Protein AF-A0A813F3C0-F1 (afdb_monomer_lite)

Secondary structure (DSSP, 8-state):
--S-----PEEEE--SSHHHHHHHHHHHHTT--EEEPPS--S-HHHHHHHHHHHHHHH--SEEEE-TT--GGGGTTTTTT-EEEEHHHHHHHHHHHHHTT---PPPP--TT---EE-------------

Organism: Polarella glacialis (NCBI:txid89957)

Foldseek 3Di:
DPPDPPQQEEEEEEDDDPLVVVVLLVCQLVLHAYEYQDDDDPDPVVSLVVNLVVLQVRVHQEYEYEPPDDCVSCVVSCVNHHYHYSVVVVVVVVVCVVVVNDDRHHPPDPPRRSYDDDDDDPDPDDPDD

pLDDT: mean 82.2, std 15.73, range [34.47, 95.88]

Structure (mmCIF, N/CA/C/O backbone):
data_AF-A0A813F3C0-F1
#
_entry.id   AF-A0A813F3C0-F1
#
loop_
_atom_site.group_PDB
_atom_site.id
_atom_site.type_symbol
_atom_site.label_atom_id
_atom_site.label_alt_id
_atom_site.label_comp_id
_atom_site.label_asym_id
_atom_site.label_entity_id
_atom_site.label_seq_id
_atom_site.pdbx_PDB_ins_code
_atom_site.Cartn_x
_atom_site.Cartn_y
_atom_site.Cartn_z
_atom_site.occupancy
_atom_site.B_iso_or_equiv
_atom_site.auth_seq_id
_atom_site.auth_comp_id
_atom_site.auth_asym_id
_atom_site.auth_atom_id
_atom_site.pdbx_PDB_model_num
ATOM 1 N N . ALA A 1 1 ? -8.499 -24.886 0.042 1.00 42.31 1 ALA A N 1
ATOM 2 C CA . ALA A 1 1 ? -9.874 -24.654 -0.432 1.00 42.31 1 ALA A CA 1
ATOM 3 C C . ALA A 1 1 ? -9.810 -24.492 -1.946 1.00 42.31 1 ALA A C 1
ATOM 5 O O . ALA A 1 1 ? -8.861 -23.860 -2.401 1.00 42.31 1 ALA A O 1
ATOM 6 N N . PRO A 1 2 ? -10.695 -25.136 -2.720 1.00 39.81 2 PRO A N 1
ATOM 7 C CA . PRO A 1 2 ? -10.858 -24.809 -4.130 1.00 39.81 2 PRO A CA 1
ATOM 8 C C . PRO A 1 2 ? -11.542 -23.432 -4.204 1.00 39.81 2 PRO A C 1
ATOM 10 O O . PRO A 1 2 ? -12.319 -23.118 -3.309 1.00 39.81 2 PRO A O 1
ATOM 13 N N . ASP A 1 3 ? -11.207 -22.625 -5.208 1.00 41.22 3 ASP A N 1
ATOM 14 C CA . ASP A 1 3 ? -11.492 -21.179 -5.334 1.00 41.22 3 ASP A CA 1
ATOM 15 C C . ASP A 1 3 ? -10.480 -20.295 -4.582 1.00 41.22 3 ASP A C 1
ATOM 17 O O . ASP A 1 3 ? -10.685 -19.829 -3.463 1.00 41.22 3 ASP A O 1
ATOM 21 N N . GLY A 1 4 ? -9.315 -20.129 -5.218 1.00 44.22 4 GLY A N 1
ATOM 22 C CA . GLY A 1 4 ? -8.219 -19.283 -4.756 1.00 44.22 4 GLY A CA 1
ATOM 23 C C . GLY A 1 4 ? -8.555 -17.804 -4.892 1.00 44.22 4 GLY A C 1
ATOM 24 O O . GLY A 1 4 ? -8.202 -17.182 -5.890 1.00 44.22 4 GLY A O 1
ATOM 25 N N . ASP A 1 5 ? -9.215 -17.247 -3.881 1.00 50.97 5 ASP A N 1
ATOM 26 C CA . ASP A 1 5 ? -9.116 -15.818 -3.603 1.00 50.97 5 ASP A CA 1
ATOM 27 C C . ASP A 1 5 ? -7.666 -15.546 -3.190 1.00 50.97 5 ASP A C 1
ATOM 29 O O . ASP A 1 5 ? -7.225 -15.966 -2.114 1.00 50.97 5 ASP A O 1
ATOM 33 N N . ASP A 1 6 ? -6.903 -14.875 -4.057 1.00 57.09 6 ASP A N 1
ATOM 34 C CA . ASP A 1 6 ? -5.625 -14.296 -3.650 1.00 57.09 6 ASP A CA 1
ATOM 35 C C . ASP A 1 6 ? -5.867 -13.459 -2.384 1.00 57.09 6 ASP A C 1
ATOM 37 O O . ASP A 1 6 ? -6.844 -12.695 -2.322 1.00 57.09 6 ASP A O 1
ATOM 41 N N . PRO A 1 7 ? -5.031 -13.604 -1.341 1.00 63.94 7 PRO A N 1
ATOM 42 C CA . PRO A 1 7 ? -5.259 -12.896 -0.097 1.00 63.94 7 PRO A CA 1
ATOM 43 C C . PRO A 1 7 ? -5.262 -11.397 -0.391 1.00 63.94 7 PRO A C 1
ATOM 45 O O . PRO A 1 7 ? -4.336 -10.874 -1.007 1.00 63.94 7 PRO A O 1
ATOM 48 N N . ARG A 1 8 ? -6.329 -10.706 0.023 1.00 83.12 8 ARG A N 1
ATOM 49 C CA . ARG A 1 8 ? -6.491 -9.263 -0.195 1.00 83.12 8 ARG A CA 1
ATOM 50 C C . ARG A 1 8 ? -5.258 -8.548 0.351 1.00 83.12 8 ARG A C 1
ATOM 52 O O . ARG A 1 8 ? -5.039 -8.581 1.555 1.00 83.12 8 ARG A O 1
ATOM 59 N N . VAL A 1 9 ? -4.463 -7.929 -0.518 1.00 91.81 9 VAL A N 1
ATOM 60 C CA . VAL A 1 9 ? -3.215 -7.259 -0.129 1.00 91.81 9 VAL A CA 1
ATOM 61 C C . VAL A 1 9 ? -3.463 -5.772 0.101 1.00 91.81 9 VAL A C 1
ATOM 63 O O . VAL A 1 9 ? -4.161 -5.114 -0.676 1.00 91.81 9 VAL A O 1
ATOM 66 N N . LEU A 1 10 ? -2.852 -5.235 1.154 1.00 94.62 10 LEU A N 1
ATOM 67 C CA . LEU A 1 10 ? -2.732 -3.800 1.378 1.00 94.62 10 LEU A CA 1
ATOM 68 C C . LEU A 1 10 ? -1.433 -3.302 0.743 1.00 94.62 10 LEU A C 1
ATOM 70 O O . LEU A 1 10 ? -0.353 -3.796 1.060 1.00 94.62 10 LEU A O 1
ATOM 74 N N . ALA A 1 11 ? -1.516 -2.314 -0.142 1.00 95.75 11 ALA A N 1
ATOM 75 C CA . ALA A 1 11 ? -0.331 -1.686 -0.710 1.00 95.75 11 ALA A CA 1
ATOM 76 C C . ALA A 1 11 ? 0.031 -0.405 0.044 1.00 95.75 11 ALA A C 1
ATOM 78 O O . ALA A 1 11 ? -0.834 0.324 0.530 1.00 95.75 11 ALA A O 1
ATOM 79 N N . THR A 1 12 ? 1.326 -0.113 0.113 1.00 95.81 12 THR A N 1
ATOM 80 C CA . THR A 1 12 ? 1.847 1.155 0.633 1.00 95.81 12 THR A CA 1
ATOM 81 C C . THR A 1 12 ? 2.785 1.782 -0.378 1.00 95.81 12 THR A C 1
ATOM 83 O O . THR A 1 12 ? 3.667 1.105 -0.897 1.00 95.81 12 THR A O 1
ATOM 86 N N . TRP A 1 13 ? 2.631 3.078 -0.627 1.00 94.69 13 TRP A N 1
ATOM 87 C CA . TRP A 1 13 ? 3.607 3.885 -1.348 1.00 94.69 13 TRP A CA 1
ATOM 88 C C . TRP A 1 13 ? 3.971 5.088 -0.488 1.00 94.69 13 TRP A C 1
ATOM 90 O O . TRP A 1 13 ? 3.353 6.149 -0.541 1.00 94.69 13 TRP A O 1
ATOM 100 N N . MET A 1 14 ? 4.922 4.852 0.410 1.00 92.06 14 MET A N 1
ATOM 101 C CA . MET A 1 14 ? 5.303 5.781 1.464 1.00 92.06 14 MET A CA 1
ATOM 102 C C . MET A 1 14 ? 6.804 5.691 1.704 1.00 92.06 14 MET A C 1
ATOM 104 O O . MET A 1 14 ? 7.394 4.614 1.578 1.00 92.06 14 MET A O 1
ATOM 108 N N . ARG A 1 15 ? 7.413 6.785 2.160 1.00 87.25 15 ARG A N 1
ATOM 109 C CA . ARG A 1 15 ? 8.792 6.740 2.656 1.00 87.25 15 ARG A CA 1
ATOM 110 C C . ARG A 1 15 ? 8.910 5.828 3.875 1.00 87.25 15 ARG A C 1
ATOM 112 O O . ARG A 1 15 ? 8.044 5.799 4.754 1.00 87.25 15 ARG A O 1
ATOM 119 N N . ARG A 1 16 ? 10.048 5.141 3.979 1.00 81.88 16 ARG A N 1
ATOM 120 C CA . ARG A 1 16 ? 10.393 4.354 5.168 1.00 81.88 16 ARG A CA 1
ATOM 121 C C . ARG A 1 16 ? 10.512 5.269 6.386 1.00 81.88 16 ARG A C 1
ATOM 123 O O . ARG A 1 16 ? 11.279 6.228 6.386 1.00 81.88 16 ARG A O 1
ATOM 130 N N . GLY A 1 17 ? 9.754 4.956 7.430 1.00 87.75 17 GLY A N 1
ATOM 131 C CA . GLY A 1 17 ? 9.697 5.738 8.660 1.00 87.75 17 GLY A CA 1
ATOM 132 C C . GLY A 1 17 ? 8.587 5.251 9.585 1.00 87.75 17 GLY A C 1
ATOM 133 O O . GLY A 1 17 ? 7.945 4.236 9.315 1.00 87.75 17 GLY A O 1
ATOM 134 N N . ASN A 1 18 ? 8.340 5.989 10.668 1.00 91.31 18 ASN A N 1
ATOM 135 C CA . ASN A 1 18 ? 7.362 5.608 11.696 1.00 91.31 18 ASN A CA 1
ATOM 136 C C . ASN A 1 18 ? 5.968 5.340 11.113 1.00 91.31 18 ASN A C 1
ATOM 138 O O . ASN A 1 18 ? 5.344 4.347 11.467 1.00 91.31 18 ASN A O 1
ATOM 142 N N . SER A 1 19 ? 5.516 6.175 10.174 1.00 92.06 19 SER A N 1
ATOM 143 C CA . SER A 1 19 ? 4.218 6.020 9.511 1.00 92.06 19 SER A CA 1
ATOM 144 C C . SER A 1 19 ? 4.080 4.678 8.793 1.00 92.06 19 SER A C 1
ATOM 146 O O . SER A 1 19 ? 3.056 4.010 8.914 1.00 92.06 19 SER A O 1
ATOM 148 N N . TRP A 1 20 ? 5.136 4.243 8.102 1.00 92.00 20 TRP A N 1
ATOM 149 C CA . TRP A 1 20 ? 5.148 2.946 7.433 1.00 92.00 20 TRP A CA 1
ATOM 150 C C . TRP A 1 20 ? 5.075 1.792 8.442 1.00 92.00 20 TRP A C 1
ATOM 152 O O . TRP A 1 20 ? 4.279 0.875 8.263 1.00 92.00 20 TRP A O 1
ATOM 162 N N . TYR A 1 21 ? 5.822 1.864 9.550 1.00 92.38 21 TYR A N 1
ATOM 163 C CA . TYR A 1 21 ? 5.741 0.850 10.610 1.00 92.38 21 TYR A CA 1
ATOM 164 C C . TYR A 1 21 ? 4.359 0.800 11.277 1.00 92.38 21 TYR A C 1
ATOM 166 O O . TYR A 1 21 ? 3.887 -0.283 11.617 1.00 92.38 21 TYR A O 1
ATOM 174 N N . CYS A 1 22 ? 3.683 1.943 11.432 1.00 92.62 22 CYS A N 1
ATOM 175 C CA . CYS A 1 22 ? 2.300 1.984 11.908 1.00 92.62 22 CYS A CA 1
ATOM 176 C C . CYS A 1 22 ? 1.343 1.283 10.934 1.00 92.62 22 CYS A C 1
ATOM 178 O O . CYS A 1 22 ? 0.520 0.484 11.375 1.00 92.62 22 CYS A O 1
ATOM 180 N N . ALA A 1 23 ? 1.470 1.536 9.627 1.00 92.75 23 ALA A N 1
ATOM 181 C CA . ALA A 1 23 ? 0.674 0.855 8.605 1.00 92.75 23 ALA A CA 1
ATOM 182 C C . ALA A 1 23 ? 0.946 -0.660 8.584 1.00 92.75 23 ALA A C 1
ATOM 184 O O . ALA A 1 23 ? 0.008 -1.451 8.533 1.00 92.75 23 ALA A O 1
ATOM 185 N N . PHE A 1 24 ? 2.213 -1.064 8.705 1.00 92.12 24 PHE A N 1
ATOM 186 C CA . PHE A 1 24 ? 2.614 -2.465 8.810 1.00 92.12 24 PHE A CA 1
ATOM 187 C C . PHE A 1 24 ? 1.993 -3.145 10.037 1.00 92.12 24 PHE A C 1
ATOM 189 O O . PHE A 1 24 ? 1.338 -4.174 9.907 1.00 92.12 24 PHE A O 1
ATOM 196 N N . GLY A 1 25 ? 2.124 -2.547 11.226 1.00 90.12 25 GLY A N 1
ATOM 197 C CA . GLY A 1 25 ? 1.518 -3.076 12.450 1.00 90.12 25 GLY A CA 1
ATOM 198 C C . GLY A 1 25 ? -0.010 -3.151 12.375 1.00 90.12 25 GLY A C 1
ATOM 199 O O . GLY A 1 25 ? -0.597 -4.128 12.828 1.00 90.12 25 GLY A O 1
ATOM 200 N N . ALA A 1 26 ? -0.660 -2.164 11.753 1.00 89.69 26 ALA A N 1
ATOM 201 C CA . ALA A 1 26 ? -2.101 -2.196 11.521 1.00 89.69 26 ALA A CA 1
ATOM 202 C C . ALA A 1 26 ? -2.507 -3.339 10.576 1.00 89.69 26 ALA A C 1
ATOM 204 O O . ALA A 1 26 ? -3.465 -4.049 10.870 1.00 89.69 26 ALA A O 1
ATOM 205 N N . ALA A 1 27 ? -1.762 -3.559 9.488 1.00 90.12 27 ALA A N 1
ATOM 206 C CA . ALA A 1 27 ? -2.002 -4.668 8.566 1.00 90.12 27 ALA A CA 1
ATOM 207 C C . ALA A 1 27 ? -1.872 -6.029 9.271 1.00 90.12 27 ALA A C 1
ATOM 209 O O . ALA A 1 27 ? -2.744 -6.885 9.118 1.00 90.12 27 ALA A O 1
ATOM 210 N N . LEU A 1 28 ? -0.863 -6.186 10.139 1.00 87.38 28 LEU A N 1
ATOM 211 C CA . LEU A 1 28 ? -0.725 -7.367 10.996 1.00 87.38 28 LEU A CA 1
ATOM 212 C C . LEU A 1 28 ? -1.932 -7.552 11.922 1.00 87.38 28 LEU A C 1
ATOM 214 O O . LEU A 1 28 ? -2.477 -8.648 11.994 1.00 87.38 28 LEU A O 1
ATOM 218 N N . CYS A 1 29 ? -2.391 -6.491 12.590 1.00 85.31 29 CYS A N 1
ATOM 219 C CA . CYS A 1 29 ? -3.568 -6.556 13.461 1.00 85.31 29 CYS A CA 1
ATOM 220 C C . CYS A 1 29 ? -4.864 -6.917 12.714 1.00 85.31 29 CYS A C 1
ATOM 222 O O . CYS A 1 29 ? -5.821 -7.391 13.324 1.00 85.31 29 CYS A O 1
ATOM 224 N N . LEU A 1 30 ? -4.912 -6.664 11.405 1.00 84.38 30 LEU A N 1
ATOM 225 C CA . LEU A 1 30 ? -6.027 -7.020 10.527 1.00 84.38 30 LEU A CA 1
ATOM 226 C C . LEU A 1 30 ? -5.848 -8.394 9.868 1.00 84.38 30 LEU A C 1
ATOM 228 O O . LEU A 1 30 ? -6.751 -8.843 9.167 1.00 84.38 30 LEU A O 1
ATOM 232 N N . ASN A 1 31 ? -4.709 -9.058 10.088 1.00 85.06 31 ASN A N 1
ATOM 233 C CA . ASN A 1 31 ? -4.310 -10.284 9.401 1.00 85.06 31 ASN A CA 1
ATOM 234 C C . ASN A 1 31 ? -4.357 -10.144 7.865 1.00 85.06 31 ASN A C 1
ATOM 236 O O . ASN A 1 31 ? -4.819 -11.031 7.146 1.00 85.06 31 ASN A O 1
ATOM 240 N N . VAL A 1 32 ? -3.914 -8.984 7.375 1.00 88.94 32 VAL A N 1
ATOM 241 C CA . VAL A 1 32 ? -3.887 -8.619 5.957 1.00 88.94 32 VAL A CA 1
ATOM 242 C C . VAL A 1 32 ? -2.428 -8.519 5.507 1.00 88.94 32 VAL A C 1
ATOM 244 O O . VAL A 1 32 ? -1.674 -7.745 6.103 1.00 88.94 32 VAL A O 1
ATOM 247 N N . PRO A 1 33 ? -2.011 -9.242 4.452 1.00 91.69 33 PRO A N 1
ATOM 248 C CA . PRO A 1 33 ? -0.669 -9.097 3.912 1.00 91.69 33 PRO A CA 1
ATOM 249 C C . PRO A 1 33 ? -0.431 -7.684 3.383 1.00 91.69 33 PRO A C 1
ATOM 251 O O . PRO A 1 33 ? -1.299 -7.095 2.733 1.00 91.69 33 PRO A O 1
ATOM 254 N N . ILE A 1 34 ? 0.774 -7.165 3.599 1.00 93.75 34 ILE A N 1
ATOM 255 C CA . ILE A 1 34 ? 1.174 -5.837 3.123 1.00 93.75 34 ILE A CA 1
ATOM 256 C C . ILE A 1 34 ? 2.283 -5.913 2.069 1.00 93.75 34 ILE A C 1
ATOM 258 O O . ILE A 1 34 ? 3.229 -6.691 2.190 1.00 93.75 34 ILE A O 1
ATOM 262 N N . VAL A 1 35 ? 2.191 -5.082 1.032 1.00 94.75 35 VAL A N 1
ATOM 263 C CA . VAL A 1 35 ? 3.240 -4.904 0.019 1.00 94.75 35 VAL A CA 1
ATOM 264 C C . VAL A 1 35 ? 3.692 -3.448 -0.022 1.00 94.75 35 VAL A C 1
ATOM 266 O O . VAL A 1 35 ? 2.881 -2.520 -0.000 1.00 94.75 35 VAL A O 1
ATOM 269 N N . ALA A 1 36 ? 5.006 -3.235 -0.053 1.00 93.12 36 ALA A N 1
ATOM 270 C CA . ALA A 1 36 ? 5.598 -1.906 -0.134 1.00 93.12 36 ALA A CA 1
ATOM 271 C C . ALA A 1 36 ? 6.071 -1.614 -1.560 1.00 93.12 36 ALA A C 1
ATOM 273 O O . ALA A 1 36 ? 6.893 -2.340 -2.122 1.00 93.12 36 ALA A O 1
ATOM 274 N N . MET A 1 37 ? 5.557 -0.529 -2.126 1.00 92.50 37 MET A N 1
ATOM 275 C CA . MET A 1 37 ? 6.040 0.072 -3.361 1.00 92.50 37 MET A CA 1
ATOM 276 C C . MET A 1 37 ? 7.299 0.891 -3.074 1.00 92.50 37 MET A C 1
ATOM 278 O O . MET A 1 37 ? 7.484 1.433 -1.984 1.00 92.50 37 MET A O 1
ATOM 282 N N . SER A 1 38 ? 8.184 0.968 -4.063 1.00 88.94 38 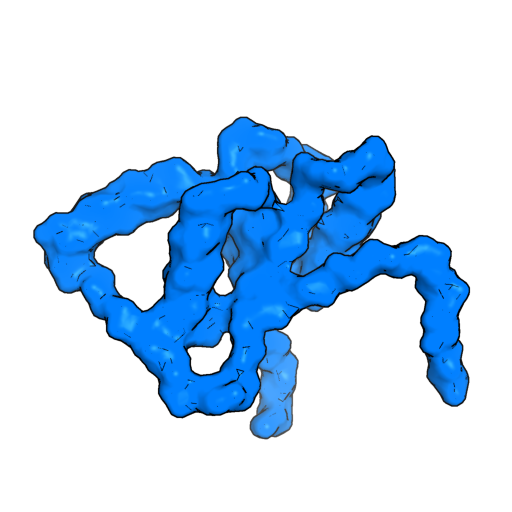SER A N 1
ATOM 283 C CA . SER A 1 38 ? 9.441 1.709 -3.955 1.00 88.94 38 SER A CA 1
ATOM 284 C C . SER A 1 38 ? 9.210 3.216 -4.128 1.00 88.94 38 SER A C 1
ATOM 286 O O . SER A 1 38 ? 8.345 3.627 -4.902 1.00 88.94 38 SER A O 1
ATOM 288 N N . SER A 1 39 ? 9.970 4.037 -3.403 1.00 86.69 39 SER A N 1
ATOM 289 C CA . SER A 1 39 ? 9.919 5.510 -3.487 1.00 86.69 39 SER A CA 1
ATOM 290 C C . SER A 1 39 ? 11.310 6.157 -3.437 1.00 86.69 39 SER A C 1
ATOM 292 O O . SER A 1 39 ? 11.440 7.347 -3.147 1.00 86.69 39 SER A O 1
ATOM 294 N N . ASP A 1 40 ? 12.356 5.343 -3.531 1.00 85.38 40 ASP A N 1
ATOM 295 C CA . ASP A 1 40 ? 13.741 5.715 -3.272 1.00 85.38 40 ASP A CA 1
ATOM 296 C C . ASP A 1 40 ? 14.749 4.963 -4.156 1.00 85.38 40 ASP A C 1
ATOM 298 O O . ASP A 1 40 ? 15.941 4.929 -3.836 1.00 85.38 40 ASP A O 1
ATOM 302 N N . LEU A 1 41 ? 14.314 4.380 -5.283 1.00 83.94 41 LEU A N 1
ATOM 303 C CA . LEU A 1 41 ? 15.270 3.819 -6.234 1.00 83.94 41 LEU A CA 1
ATOM 304 C C . LEU A 1 41 ? 15.991 4.943 -6.999 1.00 83.94 41 LEU A C 1
ATOM 306 O O . LEU A 1 41 ? 15.356 5.901 -7.451 1.00 83.94 41 LEU A O 1
ATOM 310 N N . PRO A 1 42 ? 17.313 4.800 -7.226 1.00 85.69 42 PRO A N 1
ATOM 311 C CA . PRO A 1 42 ? 18.080 5.761 -8.018 1.00 85.69 42 PRO A CA 1
ATOM 312 C C . PRO A 1 42 ? 17.572 5.905 -9.457 1.00 85.69 42 PRO A C 1
ATOM 314 O O . PRO A 1 42 ? 17.613 6.994 -10.023 1.00 85.69 42 PRO A O 1
ATOM 317 N N . ASP A 1 43 ? 17.095 4.804 -10.046 1.00 89.56 43 ASP A N 1
ATOM 318 C CA . ASP A 1 43 ? 16.484 4.782 -11.372 1.00 89.56 43 ASP A CA 1
ATOM 319 C C . ASP A 1 43 ? 14.957 4.857 -11.245 1.00 89.56 43 ASP A C 1
ATOM 321 O O . ASP A 1 43 ? 14.289 3.892 -10.868 1.00 89.56 43 ASP A O 1
ATOM 325 N N . GLN A 1 44 ? 14.418 6.023 -11.590 1.00 88.00 44 GLN A N 1
ATOM 326 C CA . GLN A 1 44 ? 12.990 6.327 -11.531 1.00 88.00 44 GLN A CA 1
ATOM 327 C C . GLN A 1 44 ? 12.162 5.539 -12.556 1.00 88.00 44 GLN A C 1
ATOM 329 O O . GLN A 1 44 ? 10.994 5.248 -12.305 1.00 88.00 44 GLN A O 1
ATOM 334 N N . ALA A 1 45 ? 12.745 5.152 -13.695 1.00 87.88 45 ALA A N 1
ATOM 335 C CA . ALA A 1 45 ? 12.054 4.307 -14.665 1.00 87.88 45 ALA A CA 1
ATOM 336 C C . ALA A 1 45 ? 11.932 2.872 -14.133 1.00 87.88 45 ALA A C 1
ATOM 338 O O . ALA A 1 45 ? 10.859 2.273 -14.209 1.00 87.88 45 ALA A O 1
ATOM 339 N N . ALA A 1 46 ? 13.002 2.347 -13.526 1.00 88.38 46 ALA A N 1
ATOM 340 C CA . ALA A 1 46 ? 12.973 1.046 -12.862 1.00 88.38 46 ALA A CA 1
ATOM 341 C C . ALA A 1 46 ? 12.029 1.031 -11.646 1.00 88.38 46 ALA A C 1
ATOM 343 O O . ALA A 1 46 ? 11.340 0.035 -11.418 1.00 88.38 46 ALA A O 1
ATOM 344 N N . GLU A 1 47 ? 11.964 2.128 -10.885 1.00 89.19 47 GLU A N 1
ATOM 345 C CA . GLU A 1 47 ? 10.987 2.309 -9.805 1.00 89.19 47 GLU A CA 1
ATOM 346 C C . GLU A 1 47 ? 9.559 2.222 -10.318 1.00 89.19 47 GLU A C 1
ATOM 348 O O . GLU A 1 47 ? 8.759 1.439 -9.808 1.00 89.19 47 GLU A O 1
ATOM 353 N N . HIS A 1 48 ? 9.260 3.004 -11.353 1.00 89.81 48 HIS A N 1
ATOM 354 C CA . HIS A 1 48 ? 7.937 3.051 -11.942 1.00 89.81 48 HIS A 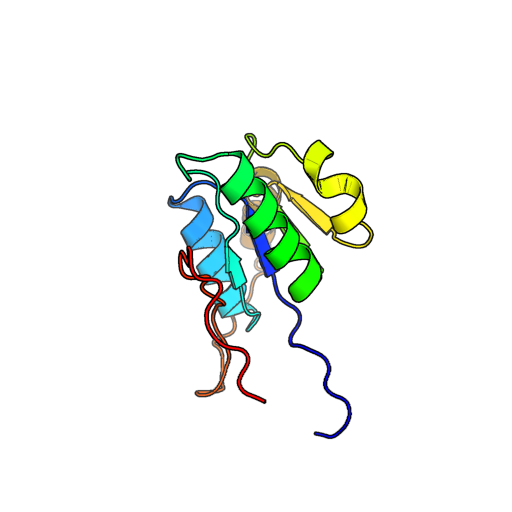CA 1
ATOM 355 C C . HIS A 1 48 ? 7.516 1.682 -12.483 1.00 89.81 48 HIS A C 1
ATOM 357 O O . HIS A 1 48 ? 6.433 1.205 -12.150 1.00 89.81 48 HIS A O 1
ATOM 363 N N . GLN A 1 49 ? 8.394 1.021 -13.241 1.00 90.38 49 GLN A N 1
ATOM 364 C CA . GLN A 1 49 ? 8.145 -0.314 -13.777 1.00 90.38 49 GLN A CA 1
ATOM 365 C C . GLN A 1 49 ? 7.862 -1.328 -12.661 1.00 90.38 49 GLN A C 1
ATOM 367 O O . GLN A 1 49 ? 6.867 -2.047 -12.718 1.00 90.38 49 GLN A O 1
ATOM 372 N N . ARG A 1 50 ? 8.688 -1.351 -11.607 1.00 89.69 50 ARG A N 1
ATOM 373 C CA . ARG A 1 50 ? 8.490 -2.252 -10.463 1.00 89.69 50 ARG A CA 1
ATOM 374 C C . ARG A 1 50 ? 7.164 -1.991 -9.757 1.00 89.69 50 ARG A C 1
ATOM 376 O O . ARG A 1 50 ? 6.444 -2.922 -9.417 1.00 89.69 50 ARG A O 1
ATOM 383 N N . ASN A 1 51 ? 6.844 -0.728 -9.515 1.00 92.75 51 ASN A N 1
ATOM 384 C CA . ASN A 1 51 ? 5.608 -0.341 -8.851 1.00 92.75 51 ASN A CA 1
ATOM 385 C C . ASN A 1 51 ? 4.376 -0.707 -9.692 1.00 92.75 51 ASN A C 1
ATOM 387 O O . ASN A 1 51 ? 3.389 -1.191 -9.142 1.00 92.75 51 ASN A O 1
ATOM 391 N N . ALA A 1 52 ? 4.454 -0.557 -11.016 1.00 92.12 52 ALA A N 1
ATOM 392 C CA . ALA A 1 52 ? 3.414 -1.005 -11.933 1.00 92.12 52 ALA A CA 1
ATOM 393 C C . ALA A 1 52 ? 3.229 -2.532 -11.887 1.00 92.12 52 ALA A C 1
ATOM 395 O O . ALA A 1 52 ? 2.098 -3.010 -11.821 1.00 92.12 52 ALA A O 1
ATOM 396 N N . GLU A 1 53 ? 4.325 -3.297 -11.861 1.00 91.88 53 GLU A N 1
ATOM 397 C CA . GLU A 1 53 ? 4.297 -4.759 -11.720 1.00 91.88 53 GLU A CA 1
ATOM 398 C C . GLU A 1 53 ? 3.657 -5.196 -10.396 1.00 91.88 53 GLU A C 1
ATOM 400 O O . GLU A 1 53 ? 2.799 -6.076 -10.398 1.00 91.88 53 GLU A O 1
ATOM 405 N N . ILE A 1 54 ? 4.012 -4.545 -9.282 1.00 92.62 54 ILE A N 1
ATOM 406 C CA . ILE A 1 54 ? 3.423 -4.796 -7.957 1.00 92.62 54 ILE A CA 1
ATOM 407 C C . ILE A 1 54 ? 1.908 -4.555 -7.979 1.00 92.62 54 ILE A C 1
ATOM 409 O O . ILE A 1 54 ? 1.142 -5.409 -7.528 1.00 92.62 54 ILE A O 1
ATOM 413 N N . LEU A 1 55 ? 1.465 -3.411 -8.514 1.00 92.56 55 LEU A N 1
ATOM 414 C CA . LEU A 1 55 ? 0.042 -3.068 -8.601 1.00 92.56 55 LEU A CA 1
ATOM 415 C C . LEU A 1 55 ? -0.723 -4.052 -9.494 1.00 92.56 55 LEU A C 1
ATOM 417 O O . LEU A 1 55 ? -1.799 -4.514 -9.118 1.00 92.56 55 LEU A O 1
ATOM 421 N N . ALA A 1 56 ? -0.154 -4.419 -10.643 1.00 91.44 56 ALA A N 1
ATOM 422 C CA . ALA A 1 56 ? -0.771 -5.359 -11.571 1.00 91.44 56 ALA A CA 1
ATOM 423 C C . ALA A 1 56 ? -0.872 -6.782 -10.996 1.00 91.44 56 ALA A C 1
ATOM 425 O O . ALA A 1 56 ? -1.873 -7.462 -11.241 1.00 91.44 56 ALA A O 1
ATOM 426 N N . ALA A 1 57 ? 0.144 -7.221 -10.244 1.00 90.94 57 ALA A N 1
ATOM 427 C CA . ALA A 1 57 ? 0.204 -8.547 -9.638 1.00 90.94 57 ALA A CA 1
ATOM 428 C C . ALA A 1 57 ? -0.753 -8.691 -8.450 1.00 90.94 57 ALA A C 1
ATOM 430 O O . ALA A 1 57 ? -1.449 -9.695 -8.352 1.00 90.94 57 ALA A O 1
ATOM 431 N N . HIS A 1 58 ? -0.802 -7.695 -7.561 1.00 91.25 58 HIS A N 1
ATOM 432 C CA . HIS A 1 58 ? -1.567 -7.799 -6.316 1.00 91.25 58 HIS A CA 1
ATOM 433 C C . HIS A 1 58 ? -2.967 -7.194 -6.378 1.00 91.25 58 HIS A C 1
ATOM 435 O O . HIS A 1 58 ? -3.796 -7.555 -5.547 1.00 91.25 58 HIS A O 1
ATOM 441 N N . ARG A 1 59 ? -3.223 -6.261 -7.308 1.00 91.44 59 ARG A N 1
ATOM 442 C CA . ARG A 1 59 ? -4.498 -5.527 -7.441 1.00 91.44 59 ARG A CA 1
ATOM 443 C C . ARG A 1 59 ? -5.061 -5.108 -6.076 1.00 91.44 59 ARG A C 1
ATOM 445 O O . ARG A 1 59 ? -6.152 -5.538 -5.694 1.00 91.44 59 ARG A O 1
ATOM 452 N N . PRO A 1 60 ? -4.286 -4.335 -5.296 1.00 93.00 60 PRO A N 1
ATOM 453 C CA . PRO A 1 60 ? -4.626 -4.058 -3.912 1.00 93.00 60 PRO A CA 1
ATOM 454 C C . PRO A 1 60 ? -5.972 -3.338 -3.822 1.00 93.00 60 PRO A C 1
ATOM 456 O O . PRO A 1 60 ? -6.267 -2.435 -4.607 1.00 93.00 60 PRO A O 1
ATOM 459 N N . LEU A 1 61 ? -6.777 -3.703 -2.823 1.00 90.25 61 LEU A N 1
ATOM 460 C CA . LEU A 1 61 ? -8.033 -2.999 -2.546 1.00 90.25 61 LEU A CA 1
ATOM 461 C C . LEU A 1 61 ? -7.777 -1.608 -1.971 1.00 90.25 61 LEU A C 1
ATOM 463 O O . LEU A 1 61 ? -8.562 -0.696 -2.204 1.00 90.25 61 LEU A O 1
ATOM 467 N N . VAL A 1 62 ? -6.690 -1.460 -1.212 1.00 94.62 62 VAL A N 1
ATOM 468 C CA . VAL A 1 62 ? -6.301 -0.206 -0.572 1.00 94.62 62 VAL A CA 1
ATOM 469 C C . VAL A 1 62 ? -4.834 0.073 -0.862 1.00 94.62 62 VAL A C 1
ATOM 471 O O . VAL A 1 62 ? -3.980 -0.788 -0.638 1.00 94.62 62 VAL A O 1
ATOM 474 N N . LEU A 1 63 ? -4.553 1.291 -1.320 1.00 95.81 6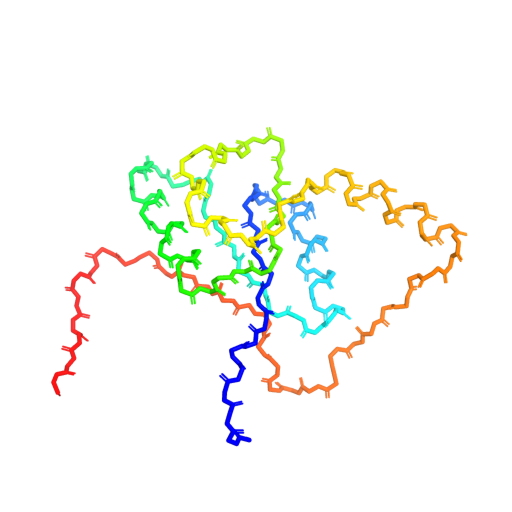3 LEU A N 1
ATOM 475 C CA . LEU A 1 63 ? -3.212 1.849 -1.415 1.00 95.81 63 LEU A CA 1
ATOM 476 C C . LEU A 1 63 ? -3.083 3.005 -0.421 1.00 95.81 63 LEU A C 1
ATOM 478 O O . LEU A 1 63 ? -3.725 4.042 -0.584 1.00 95.81 63 LEU A O 1
ATOM 482 N N . ILE A 1 64 ? -2.232 2.836 0.589 1.00 95.88 64 ILE A N 1
ATOM 483 C CA . ILE A 1 64 ? -1.890 3.908 1.525 1.00 95.88 64 ILE A CA 1
ATOM 484 C C . ILE A 1 64 ? -0.719 4.707 0.963 1.00 95.88 64 ILE A C 1
ATOM 486 O O . ILE A 1 64 ? 0.332 4.140 0.657 1.00 95.88 64 ILE A O 1
ATOM 490 N N . VAL A 1 65 ? -0.883 6.021 0.879 1.00 95.56 65 VAL A N 1
ATOM 491 C CA . VAL A 1 65 ? 0.141 6.939 0.378 1.00 95.56 65 VAL A CA 1
ATOM 492 C C . VAL A 1 65 ? 0.525 7.996 1.401 1.00 95.56 65 VAL A C 1
ATOM 494 O O . VAL A 1 65 ? -0.222 8.283 2.341 1.00 95.56 65 VAL A O 1
ATOM 497 N N . ASP A 1 66 ? 1.707 8.579 1.220 1.00 90.75 66 ASP A N 1
ATOM 498 C CA . ASP A 1 66 ? 2.072 9.841 1.860 1.00 90.75 66 ASP A CA 1
ATOM 499 C C . ASP A 1 66 ? 1.849 11.035 0.915 1.00 90.75 66 ASP A C 1
ATOM 501 O O . ASP A 1 66 ? 1.498 10.875 -0.256 1.00 90.75 66 ASP A O 1
ATOM 505 N N . ASP A 1 67 ? 2.053 12.249 1.432 1.00 81.50 67 ASP A N 1
ATOM 506 C CA . ASP A 1 67 ? 1.824 13.502 0.699 1.00 81.50 67 ASP A CA 1
ATOM 507 C C . ASP A 1 67 ? 2.771 13.688 -0.514 1.00 81.50 67 ASP A C 1
ATOM 509 O O . ASP A 1 67 ? 2.679 14.694 -1.215 1.00 81.50 67 ASP A O 1
ATOM 513 N N . THR A 1 68 ? 3.701 12.756 -0.764 1.00 79.31 68 THR A N 1
ATOM 514 C CA . THR A 1 68 ? 4.692 12.837 -1.849 1.00 79.31 68 THR A CA 1
ATOM 515 C C . THR A 1 68 ? 4.404 11.907 -3.031 1.00 79.31 68 THR A C 1
ATOM 517 O O . THR A 1 68 ? 5.153 11.928 -4.008 1.00 79.31 68 THR A O 1
ATOM 520 N N . ALA A 1 69 ? 3.328 11.116 -2.975 1.00 82.81 69 ALA A N 1
ATOM 521 C CA . ALA A 1 69 ? 2.980 10.164 -4.026 1.00 82.81 69 ALA A CA 1
ATOM 522 C C . ALA A 1 69 ? 2.431 10.845 -5.297 1.00 82.81 69 ALA A C 1
ATOM 524 O O . ALA A 1 69 ? 1.463 11.603 -5.255 1.00 82.81 69 ALA A O 1
ATOM 525 N N . ASP A 1 70 ? 3.014 10.513 -6.451 1.00 85.56 70 ASP A N 1
ATOM 526 C CA . ASP A 1 70 ? 2.569 10.966 -7.776 1.00 85.56 70 ASP A CA 1
ATOM 527 C C . ASP A 1 70 ? 1.665 9.908 -8.431 1.00 85.56 70 ASP A C 1
ATOM 529 O O . 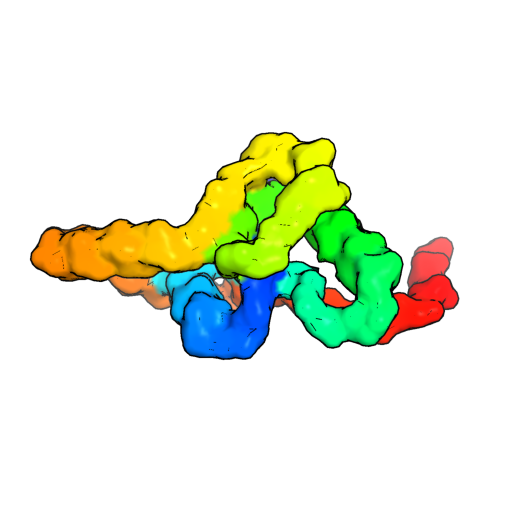ASP A 1 70 ? 2.115 9.024 -9.165 1.00 85.56 70 ASP A O 1
ATOM 533 N N . LEU A 1 71 ? 0.372 9.972 -8.114 1.00 87.44 71 LEU A N 1
ATOM 534 C CA . LEU A 1 71 ? -0.621 8.965 -8.510 1.00 87.44 71 LEU A CA 1
ATOM 535 C C . LEU A 1 71 ? -0.946 8.960 -10.006 1.00 87.44 71 LEU A C 1
ATOM 537 O O . LEU A 1 71 ? -1.418 7.947 -10.525 1.00 87.44 71 LEU A O 1
ATOM 541 N N . GLU A 1 72 ? -0.692 10.063 -10.710 1.00 86.88 72 GLU A N 1
ATOM 542 C CA . GLU A 1 72 ? -1.055 10.222 -12.123 1.00 86.88 72 GLU A CA 1
ATOM 543 C C . GLU A 1 72 ? -0.410 9.146 -13.001 1.00 86.88 72 GLU A C 1
ATOM 545 O O . GLU A 1 72 ? -1.032 8.635 -13.931 1.00 86.88 72 GLU A O 1
ATOM 550 N N . LYS A 1 73 ? 0.804 8.724 -12.639 1.00 82.94 73 LYS A N 1
ATOM 551 C CA . LYS A 1 73 ? 1.563 7.681 -13.339 1.00 82.94 73 LYS A CA 1
ATOM 552 C C . LYS A 1 73 ? 0.929 6.293 -13.261 1.00 82.94 73 LYS A C 1
ATOM 554 O O . LYS A 1 73 ? 1.241 5.447 -14.090 1.00 82.94 73 LYS A O 1
ATOM 559 N N . PHE A 1 74 ? 0.063 6.042 -12.282 1.00 88.44 74 PHE A N 1
ATOM 560 C CA . PHE A 1 74 ? -0.530 4.725 -12.039 1.00 88.44 74 PHE A CA 1
ATOM 561 C C . PHE A 1 74 ? -2.054 4.716 -12.179 1.00 88.44 74 PHE A C 1
ATOM 563 O O . PHE A 1 74 ? -2.678 3.718 -11.832 1.00 88.44 74 PHE A O 1
ATOM 570 N N . ARG A 1 75 ? -2.663 5.789 -12.701 1.00 89.12 75 ARG A N 1
ATOM 571 C CA . ARG A 1 75 ? -4.124 5.967 -12.754 1.00 89.12 75 ARG A CA 1
ATOM 572 C C . ARG A 1 75 ? -4.876 4.730 -13.261 1.00 89.12 75 ARG A C 1
ATOM 574 O O . ARG A 1 75 ? -5.828 4.303 -12.616 1.00 89.12 75 ARG A O 1
ATOM 581 N N . ASP A 1 76 ? -4.426 4.138 -14.365 1.00 89.19 76 ASP A N 1
ATOM 582 C CA . ASP A 1 76 ? -5.093 2.976 -14.969 1.00 89.19 76 ASP A CA 1
ATOM 583 C C . ASP A 1 76 ? -4.977 1.713 -14.100 1.00 89.19 76 ASP A C 1
ATOM 585 O O . ASP A 1 76 ? -5.917 0.925 -14.006 1.00 89.19 76 ASP A O 1
ATOM 589 N N . LEU A 1 77 ? -3.839 1.540 -13.421 1.00 89.00 77 LEU A N 1
ATOM 590 C CA . LEU A 1 77 ? -3.567 0.405 -12.532 1.00 89.00 77 LEU A CA 1
ATOM 591 C C . LEU A 1 77 ? -4.247 0.542 -11.166 1.00 89.00 77 LEU A C 1
ATOM 593 O O . LEU A 1 77 ? -4.413 -0.453 -10.467 1.00 89.00 77 LEU A O 1
ATOM 597 N N . LEU A 1 78 ? -4.643 1.760 -10.796 1.00 91.38 78 LEU A N 1
ATOM 598 C CA . LEU A 1 78 ? -5.374 2.066 -9.567 1.00 91.38 78 LEU A CA 1
ATOM 599 C C . LEU A 1 78 ? -6.895 2.012 -9.755 1.00 91.38 78 LEU A C 1
ATOM 601 O O . LEU A 1 78 ? -7.642 2.310 -8.824 1.00 91.38 78 LEU A O 1
ATOM 605 N N . SER A 1 79 ? -7.379 1.636 -10.941 1.00 90.44 79 SER A N 1
ATOM 606 C CA . SER A 1 79 ? -8.810 1.459 -11.181 1.00 90.44 79 SER A CA 1
ATOM 607 C C . SER A 1 79 ? -9.376 0.377 -10.253 1.00 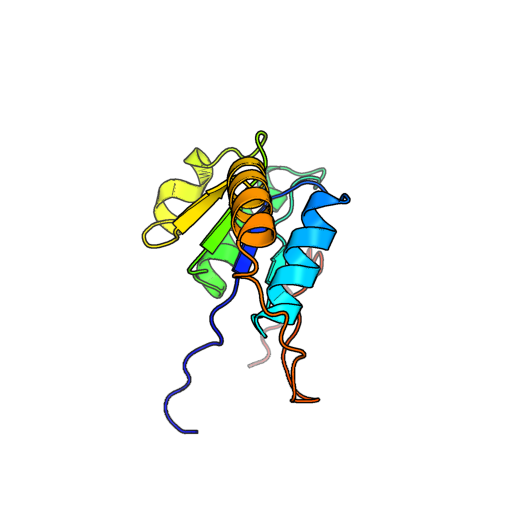90.44 79 SER A C 1
ATOM 609 O O . SER A 1 79 ? -9.005 -0.792 -10.340 1.00 90.44 79 SER A O 1
ATOM 611 N N . GLY A 1 80 ? -10.264 0.773 -9.337 1.00 88.00 80 GLY A N 1
ATOM 612 C CA . GLY A 1 80 ? -10.823 -0.114 -8.308 1.00 88.00 80 GLY A CA 1
ATOM 613 C C . GLY A 1 80 ? -9.998 -0.216 -7.017 1.00 88.00 80 GLY A C 1
ATOM 614 O O . GLY A 1 80 ? -10.453 -0.856 -6.070 1.00 88.00 80 GLY A O 1
ATOM 615 N N . THR A 1 81 ? -8.840 0.443 -6.939 1.00 92.81 81 THR A N 1
ATOM 616 C CA . THR A 1 81 ? -8.056 0.590 -5.707 1.00 92.81 81 THR A CA 1
ATOM 617 C C . THR A 1 81 ? -8.487 1.848 -4.959 1.00 92.81 81 THR A C 1
ATOM 619 O O . THR A 1 81 ? -8.475 2.954 -5.500 1.00 92.81 81 THR A O 1
ATOM 622 N N . LEU A 1 82 ? -8.827 1.702 -3.680 1.00 94.06 82 LEU A N 1
ATOM 623 C CA . LEU A 1 82 ? -9.071 2.830 -2.794 1.00 94.06 82 LEU A CA 1
ATOM 624 C C . LEU A 1 82 ? -7.731 3.441 -2.375 1.00 94.06 82 LEU A C 1
ATOM 626 O O . LEU A 1 82 ? -6.970 2.839 -1.618 1.00 94.06 82 LEU A O 1
ATOM 630 N N . VAL A 1 83 ? -7.443 4.648 -2.853 1.00 94.50 83 VAL A N 1
ATOM 631 C CA . VAL A 1 83 ? -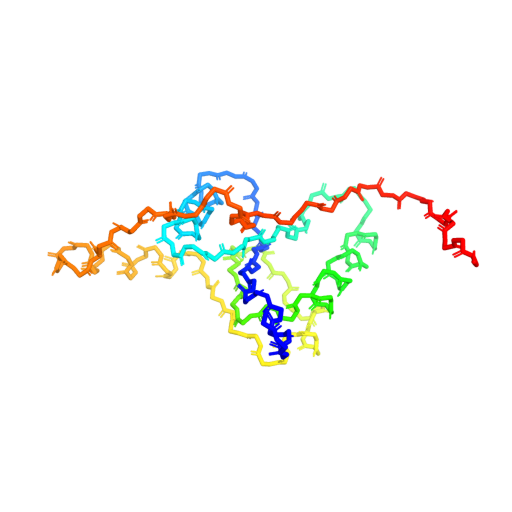6.241 5.384 -2.452 1.00 94.50 83 VAL A CA 1
ATOM 632 C C . VAL A 1 83 ? -6.551 6.238 -1.228 1.00 94.50 83 VAL A C 1
ATOM 634 O O . VAL A 1 83 ? -7.499 7.021 -1.241 1.00 94.50 83 VAL A O 1
ATOM 637 N N . VAL A 1 84 ? -5.748 6.098 -0.175 1.00 94.88 84 VAL A N 1
ATOM 638 C CA . VAL A 1 84 ? -5.937 6.797 1.103 1.00 94.88 84 VAL A CA 1
ATOM 639 C C . VAL A 1 84 ? -4.640 7.439 1.575 1.00 94.88 84 VAL A C 1
ATOM 641 O O . VAL A 1 84 ? -3.573 6.829 1.520 1.00 94.88 84 VAL A O 1
ATOM 644 N N . SER A 1 85 ? -4.722 8.670 2.079 1.00 94.69 85 SER A N 1
ATOM 645 C CA . SER A 1 85 ? -3.582 9.308 2.740 1.00 94.69 85 SER A CA 1
ATOM 646 C C . SER A 1 85 ? -3.385 8.715 4.132 1.00 94.69 85 SER A C 1
ATOM 648 O O . SER A 1 85 ? -4.327 8.629 4.923 1.00 94.69 85 SER A O 1
ATOM 650 N N . PHE A 1 86 ? -2.143 8.373 4.480 1.00 94.62 86 PHE A N 1
ATOM 651 C CA . PHE A 1 86 ? -1.805 7.959 5.842 1.00 94.62 86 PHE A CA 1
ATOM 652 C C . PHE A 1 86 ? -2.163 9.032 6.875 1.00 94.62 86 PHE A C 1
ATOM 654 O O . PHE A 1 86 ? -2.570 8.707 7.988 1.00 94.62 86 PHE A O 1
ATOM 661 N N . ARG A 1 87 ? -2.010 10.315 6.526 1.00 94.12 87 ARG A N 1
ATOM 662 C CA . ARG A 1 87 ? -2.312 11.425 7.437 1.00 94.12 87 ARG A CA 1
ATOM 663 C C . ARG A 1 87 ? -3.784 11.420 7.837 1.00 94.12 87 ARG A C 1
ATOM 665 O O . ARG A 1 87 ? -4.090 11.591 9.017 1.00 94.12 87 ARG A O 1
ATOM 672 N N . ASP A 1 88 ? -4.658 11.198 6.864 1.00 93.12 88 ASP A N 1
ATOM 673 C CA . ASP A 1 88 ? -6.103 11.210 7.066 1.00 93.12 88 ASP A CA 1
ATOM 674 C C . ASP A 1 88 ? -6.533 9.954 7.842 1.00 93.12 88 ASP A C 1
ATOM 676 O O . ASP A 1 88 ? -7.204 10.072 8.867 1.00 93.12 88 ASP A O 1
ATOM 680 N N . LEU A 1 89 ? -5.996 8.778 7.480 1.00 92.50 89 LEU A N 1
ATOM 681 C CA . LEU A 1 89 ? -6.178 7.541 8.255 1.00 92.50 89 LEU A CA 1
ATOM 682 C C . LEU A 1 89 ? -5.741 7.691 9.715 1.00 92.50 89 LEU A C 1
ATOM 684 O O . LEU A 1 89 ? -6.403 7.206 10.630 1.00 92.50 89 LEU A O 1
ATOM 688 N N . TRP A 1 90 ? -4.611 8.354 9.958 1.00 92.00 90 TRP A N 1
ATOM 689 C CA . TRP A 1 90 ? -4.094 8.552 11.307 1.00 92.00 90 TRP A CA 1
ATOM 690 C C . TRP A 1 90 ? -4.968 9.503 12.131 1.00 92.00 90 TRP A C 1
ATOM 692 O O . TRP A 1 90 ? -5.138 9.300 13.336 1.00 92.00 90 TRP A O 1
ATOM 702 N N . ALA A 1 91 ? -5.532 10.535 11.500 1.00 92.62 91 ALA A N 1
ATOM 703 C CA . ALA A 1 91 ? -6.490 11.425 12.145 1.00 92.62 91 ALA A CA 1
ATOM 704 C C . ALA A 1 91 ? -7.773 10.670 12.526 1.00 92.62 91 ALA A C 1
ATOM 706 O O . ALA A 1 91 ? -8.207 10.753 13.676 1.00 92.62 91 ALA A O 1
ATOM 707 N N . GLU A 1 92 ? -8.318 9.865 11.612 1.00 90.56 92 GLU A N 1
ATOM 708 C CA . GLU A 1 92 ? -9.486 9.019 11.876 1.00 90.56 92 GLU A CA 1
ATOM 709 C C . GLU A 1 92 ? -9.218 7.999 12.987 1.00 90.56 92 GLU A C 1
ATOM 711 O O . GLU A 1 92 ? -10.017 7.865 13.915 1.00 90.56 92 GLU A O 1
ATOM 716 N N . ALA A 1 93 ? -8.061 7.332 12.958 1.00 88.06 93 ALA A N 1
ATOM 717 C CA . ALA A 1 93 ? -7.671 6.364 13.979 1.00 88.06 93 ALA A CA 1
ATOM 718 C C . ALA A 1 93 ? -7.588 6.998 15.376 1.00 88.06 93 ALA A C 1
ATOM 720 O O . ALA A 1 93 ? -8.026 6.392 16.355 1.00 88.06 93 ALA A O 1
ATOM 721 N N . LYS A 1 94 ? -7.079 8.233 15.486 1.00 88.81 94 LYS A N 1
ATOM 722 C CA . LYS A 1 94 ? -7.045 8.972 16.758 1.00 88.81 94 LYS A CA 1
ATOM 723 C C . LYS A 1 94 ? -8.438 9.255 17.301 1.00 88.81 94 LYS A C 1
ATOM 725 O O . LYS A 1 94 ? -8.653 9.117 18.505 1.00 88.81 94 LYS A O 1
ATOM 730 N N . GLU A 1 95 ? -9.379 9.644 16.447 1.00 88.62 95 GLU A N 1
ATOM 731 C CA . GLU A 1 95 ? -10.759 9.874 16.878 1.00 88.62 95 GLU A CA 1
ATOM 732 C C . GLU A 1 95 ? -11.463 8.559 17.244 1.00 88.62 95 GLU A C 1
ATOM 734 O O . GLU A 1 95 ? -12.094 8.470 18.299 1.00 88.62 95 GLU A O 1
ATOM 739 N N . ALA A 1 96 ? -11.268 7.498 16.457 1.00 85.38 96 ALA A N 1
ATOM 740 C CA . ALA A 1 96 ? -11.810 6.169 16.740 1.00 85.38 96 ALA A CA 1
ATOM 741 C C . ALA A 1 96 ? -11.255 5.566 18.043 1.00 85.38 96 ALA A C 1
ATOM 743 O O . ALA A 1 96 ? -11.979 4.899 18.789 1.00 85.38 96 ALA A O 1
ATOM 744 N N . GLN A 1 97 ? -9.982 5.829 18.359 1.00 83.06 97 GLN A N 1
ATOM 745 C CA . GLN A 1 97 ? -9.362 5.399 19.611 1.00 83.06 97 GLN A CA 1
ATOM 746 C C . GLN A 1 97 ? -10.023 6.059 20.827 1.00 83.06 97 GLN A C 1
ATOM 748 O O . GLN A 1 97 ? -10.292 5.369 21.810 1.00 83.06 97 GLN A O 1
ATOM 753 N N . LYS A 1 98 ? -10.351 7.360 20.767 1.00 83.38 98 LYS A N 1
ATOM 754 C CA . LYS A 1 98 ? -11.088 8.044 21.852 1.00 83.38 98 LYS A CA 1
ATOM 755 C C . LYS A 1 98 ? -12.453 7.404 22.108 1.00 83.38 98 LYS A C 1
ATOM 757 O O . LYS A 1 98 ? -12.929 7.399 23.238 1.00 83.38 98 LYS A O 1
ATOM 762 N N . GLN A 1 99 ? -13.060 6.845 21.065 1.00 79.31 99 GLN A N 1
ATOM 763 C CA . GLN A 1 99 ? -14.357 6.173 21.118 1.00 79.31 99 GLN A CA 1
ATOM 764 C C . GLN A 1 99 ? -14.253 4.677 21.482 1.00 79.31 99 GLN A C 1
ATOM 766 O O . GLN A 1 99 ? -15.272 3.995 21.535 1.00 79.31 99 GLN A O 1
ATOM 771 N N . SER A 1 100 ? -13.048 4.156 21.763 1.00 75.56 100 SER A N 1
ATOM 772 C CA . SER A 1 100 ? -12.788 2.736 22.080 1.00 75.56 100 SER A CA 1
ATOM 773 C C . SER A 1 100 ? -13.276 1.746 21.010 1.00 75.56 100 SER A C 1
ATOM 775 O O . SER A 1 100 ? -13.633 0.609 21.317 1.00 75.56 100 SER A O 1
ATOM 777 N N . ILE A 1 101 ? -13.287 2.167 19.741 1.00 70.12 101 ILE A N 1
ATOM 778 C CA . ILE A 1 101 ? -13.779 1.351 18.617 1.00 70.12 101 ILE A CA 1
ATOM 779 C C . ILE A 1 101 ? -12.727 0.324 18.165 1.00 70.12 101 ILE A C 1
ATOM 781 O O . ILE A 1 101 ? -13.063 -0.741 17.650 1.00 70.12 101 ILE A O 1
ATOM 785 N N . ILE A 1 102 ? -11.443 0.616 18.380 1.00 63.62 102 ILE A N 1
ATOM 786 C CA . ILE A 1 102 ? -10.338 -0.203 17.879 1.00 63.62 102 ILE A CA 1
ATOM 787 C C . ILE A 1 102 ? -10.092 -1.390 18.817 1.00 63.62 102 ILE A C 1
ATOM 789 O O . ILE A 1 102 ? -9.635 -1.218 19.947 1.00 63.62 102 ILE A O 1
ATOM 793 N N . LYS A 1 103 ? -10.330 -2.607 18.321 1.00 67.12 103 LYS A N 1
ATOM 794 C CA . LYS A 1 103 ? -9.842 -3.852 18.928 1.00 67.12 103 LYS A CA 1
ATOM 795 C C . LYS A 1 103 ? -8.715 -4.401 18.062 1.00 67.12 103 LYS A C 1
ATOM 797 O O . LYS A 1 103 ? -8.952 -4.767 16.916 1.00 67.12 103 LYS A O 1
ATOM 802 N N . ALA A 1 104 ? -7.499 -4.444 18.597 1.00 64.69 104 ALA A N 1
ATOM 803 C CA . ALA A 1 104 ? -6.398 -5.137 17.939 1.00 64.69 104 ALA A CA 1
ATOM 804 C C . ALA A 1 104 ? -6.647 -6.649 18.025 1.00 64.69 104 ALA A C 1
ATOM 806 O O . ALA A 1 104 ? -6.827 -7.176 19.124 1.00 64.69 104 ALA A O 1
ATOM 807 N N . ALA A 1 105 ? -6.676 -7.333 16.884 1.00 67.81 105 ALA A N 1
ATOM 808 C CA . ALA A 1 105 ? -6.643 -8.788 16.831 1.00 67.81 105 ALA A CA 1
ATOM 809 C C . ALA A 1 105 ? -5.200 -9.232 16.565 1.00 67.81 105 ALA A C 1
ATOM 811 O O . ALA A 1 105 ? -4.466 -8.568 15.839 1.00 67.81 105 ALA A O 1
ATOM 812 N N . CYS A 1 106 ? -4.769 -10.330 17.178 1.00 64.12 106 CYS A N 1
ATOM 813 C CA . CYS A 1 106 ? -3.500 -10.961 16.824 1.00 64.12 106 CYS A CA 1
ATOM 814 C C . CYS A 1 106 ? -3.782 -12.001 15.730 1.00 64.12 106 CYS A C 1
ATOM 816 O O . CYS A 1 106 ? -4.781 -12.712 15.858 1.00 64.12 106 CYS A O 1
ATOM 818 N N . PRO A 1 107 ? -2.946 -12.132 14.686 1.00 64.12 107 PRO A N 1
ATOM 819 C CA . PRO A 1 107 ? -3.036 -13.262 13.771 1.00 64.12 107 PRO A CA 1
ATOM 820 C C . PRO A 1 107 ? -2.989 -14.581 14.549 1.00 64.12 107 PRO A C 1
ATOM 822 O O . PRO A 1 107 ? -2.038 -14.843 15.284 1.00 64.12 107 PRO A O 1
ATOM 825 N N . GLU A 1 108 ? -4.019 -15.412 14.403 1.00 68.06 108 GLU A N 1
ATOM 826 C CA . GLU A 1 108 ? -4.112 -16.691 15.124 1.00 68.06 108 GLU A CA 1
ATOM 827 C C . GLU A 1 108 ? -3.390 -17.839 14.393 1.00 68.06 108 GLU A C 1
ATOM 829 O O . GLU A 1 108 ? -3.206 -18.915 14.957 1.00 68.06 108 GLU A O 1
ATOM 834 N N . SER A 1 109 ? -2.958 -17.623 13.144 1.00 76.19 109 SER A N 1
ATOM 835 C CA . SER A 1 109 ? -2.331 -18.649 12.302 1.00 76.19 109 SER A CA 1
ATOM 836 C C . SER A 1 109 ? -0.828 -18.427 12.143 1.00 76.19 109 SER A C 1
ATOM 838 O O . SER A 1 109 ? -0.389 -17.342 11.764 1.00 76.19 109 SER A O 1
ATOM 840 N N . SER A 1 110 ? -0.042 -19.485 12.366 1.00 77.38 110 SER A N 1
ATOM 841 C CA . SER A 1 110 ? 1.408 -19.509 12.128 1.00 77.38 110 SER A CA 1
ATOM 842 C C . SER A 1 110 ? 1.795 -19.412 10.652 1.00 77.38 110 SER A C 1
ATOM 844 O O . SER A 1 110 ? 2.930 -19.056 10.349 1.00 77.38 110 SER A O 1
ATOM 846 N N . ASP A 1 111 ? 0.861 -19.717 9.749 1.00 82.00 111 ASP A N 1
ATOM 847 C CA . ASP A 1 111 ? 1.112 -19.818 8.308 1.00 82.00 111 ASP A CA 1
ATOM 848 C C . ASP A 1 111 ? 0.625 -18.567 7.554 1.00 82.00 111 ASP A C 1
ATOM 850 O O . ASP A 1 111 ? 0.584 -18.540 6.323 1.00 82.00 111 ASP A O 1
ATOM 854 N N . ALA A 1 112 ? 0.227 -17.521 8.287 1.00 81.06 112 ALA A N 1
ATOM 855 C CA . ALA A 1 112 ? -0.267 -16.283 7.706 1.00 81.06 112 ALA A CA 1
ATOM 856 C C . ALA A 1 112 ? 0.835 -15.551 6.924 1.00 81.06 112 ALA A C 1
ATOM 858 O O . ALA A 1 112 ? 1.936 -15.304 7.423 1.00 81.06 112 ALA A O 1
ATOM 859 N N . VAL A 1 113 ? 0.516 -15.144 5.693 1.00 86.69 113 VAL A N 1
ATOM 860 C CA . VAL A 1 113 ? 1.400 -14.291 4.894 1.00 86.69 113 VAL A CA 1
ATOM 861 C C . VAL A 1 113 ? 1.369 -12.880 5.474 1.00 86.69 113 VAL A C 1
ATOM 863 O O . VAL A 1 113 ? 0.334 -12.221 5.466 1.00 86.69 113 VAL A O 1
ATOM 866 N N . LEU A 1 114 ? 2.512 -12.404 5.968 1.00 88.12 114 LEU A N 1
ATOM 867 C CA . LEU A 1 114 ? 2.604 -11.086 6.604 1.00 88.12 114 LEU A CA 1
ATOM 868 C C . LEU A 1 114 ? 2.897 -9.980 5.592 1.00 88.12 114 LEU A C 1
ATOM 870 O O . LEU A 1 114 ? 2.297 -8.908 5.631 1.00 88.12 114 LEU A O 1
ATOM 874 N N . CYS A 1 115 ? 3.835 -10.227 4.678 1.00 91.25 115 CYS A N 1
ATOM 875 C CA . CYS A 1 115 ? 4.221 -9.251 3.674 1.00 91.25 115 CYS A CA 1
ATOM 876 C C . CYS A 1 115 ? 4.790 -9.887 2.408 1.00 91.25 115 CYS A C 1
ATOM 878 O O . CYS A 1 115 ? 5.312 -11.003 2.425 1.00 91.25 115 CYS A O 1
ATOM 880 N N . TYR A 1 116 ? 4.719 -9.126 1.319 1.00 91.06 116 TYR A N 1
ATOM 881 C CA . TYR A 1 116 ? 5.390 -9.432 0.062 1.00 91.06 116 TYR A CA 1
ATOM 882 C C . TYR A 1 116 ? 6.580 -8.492 -0.127 1.00 91.06 116 TYR A C 1
ATOM 884 O O . TYR A 1 116 ? 6.437 -7.267 -0.102 1.00 91.06 116 TYR A O 1
ATOM 892 N N . CYS A 1 117 ? 7.759 -9.072 -0.340 1.00 88.56 117 CYS A N 1
ATOM 893 C CA . CYS A 1 117 ? 9.008 -8.342 -0.535 1.00 88.56 117 CYS A CA 1
ATOM 894 C C . CYS A 1 117 ? 9.527 -8.570 -1.955 1.00 88.56 117 CYS A C 1
ATOM 896 O O . CYS A 1 117 ? 9.825 -9.700 -2.337 1.00 88.56 117 CYS A O 1
ATOM 898 N N . TYR A 1 118 ? 9.681 -7.491 -2.721 1.00 84.81 118 TYR A N 1
ATOM 899 C CA . TYR A 1 118 ? 10.217 -7.547 -4.079 1.00 84.81 118 TYR A CA 1
ATOM 900 C C . TYR A 1 118 ? 11.724 -7.299 -4.059 1.00 84.81 118 TYR A C 1
ATOM 902 O O . TYR A 1 118 ? 12.197 -6.234 -3.658 1.00 84.81 118 TYR A O 1
ATOM 910 N N . THR A 1 119 ? 12.496 -8.291 -4.495 1.00 79.75 119 THR A N 1
ATOM 911 C CA . THR A 1 119 ? 13.953 -8.179 -4.602 1.00 79.75 119 THR A CA 1
ATOM 912 C C . THR A 1 119 ? 14.349 -7.415 -5.861 1.00 79.75 119 THR A C 1
ATOM 914 O O . THR A 1 119 ? 13.731 -7.577 -6.913 1.00 79.75 119 THR A O 1
ATOM 917 N N . GLY A 1 120 ? 15.415 -6.617 -5.785 1.00 65.50 120 GLY A N 1
ATOM 918 C CA . GLY A 1 120 ? 15.975 -5.941 -6.952 1.00 65.50 120 GLY A CA 1
ATOM 919 C C . GLY A 1 120 ? 16.621 -6.930 -7.920 1.00 65.50 120 GLY A C 1
ATOM 920 O O . GLY A 1 120 ? 17.795 -7.247 -7.776 1.00 65.50 120 GLY A O 1
ATOM 921 N N . GLY A 1 121 ? 15.859 -7.422 -8.894 1.00 57.84 121 GLY A N 1
ATOM 922 C CA . GLY A 1 121 ? 16.368 -8.261 -9.973 1.00 57.84 121 GLY A CA 1
ATOM 923 C C . GLY A 1 121 ? 16.627 -7.441 -11.233 1.00 57.84 121 GLY A C 1
ATOM 924 O O . GLY A 1 121 ? 15.689 -7.007 -11.888 1.00 57.84 121 GLY A O 1
ATOM 925 N N . THR A 1 122 ? 17.892 -7.281 -11.621 1.00 53.06 122 THR A N 1
ATOM 926 C CA . THR A 1 122 ? 18.288 -6.956 -13.007 1.00 53.06 122 THR A CA 1
ATOM 927 C C . THR A 1 122 ? 18.260 -8.188 -13.918 1.00 53.06 122 THR A C 1
ATOM 929 O O . THR A 1 122 ? 18.790 -8.178 -15.027 1.00 53.06 122 THR A O 1
ATOM 932 N N . THR A 1 123 ? 17.646 -9.284 -13.489 1.00 48.75 123 THR A N 1
ATOM 933 C CA . THR A 1 123 ? 17.730 -10.564 -14.176 1.00 48.75 123 THR A CA 1
ATOM 934 C C . THR A 1 123 ? 16.440 -10.892 -14.917 1.00 48.75 123 THR A C 1
ATOM 936 O O . THR A 1 123 ? 15.506 -11.480 -14.380 1.00 48.75 123 THR A O 1
ATOM 939 N N . ARG A 1 124 ? 16.481 -10.678 -16.240 1.00 48.19 124 ARG A N 1
ATOM 940 C CA . ARG A 1 124 ? 16.101 -11.751 -17.172 1.00 48.19 124 ARG A CA 1
ATOM 941 C C . ARG A 1 124 ? 16.830 -13.026 -16.722 1.00 48.19 124 ARG A C 1
ATOM 943 O O . ARG A 1 124 ? 17.959 -13.263 -17.134 1.00 48.19 124 ARG A O 1
ATOM 950 N N . ALA A 1 125 ? 16.238 -13.825 -15.845 1.00 40.50 125 ALA A N 1
ATOM 951 C CA . ALA A 1 125 ? 16.740 -15.159 -15.558 1.00 40.50 125 ALA A CA 1
ATOM 952 C C . ALA A 1 125 ? 15.577 -16.106 -15.266 1.00 40.50 125 ALA A C 1
ATOM 954 O O . ALA A 1 125 ? 15.007 -16.111 -14.182 1.00 40.50 125 ALA A O 1
ATOM 955 N N . SER A 1 126 ? 15.314 -16.951 -16.266 1.00 38.97 126 SER A N 1
ATOM 956 C CA . SER A 1 126 ? 14.862 -18.329 -16.096 1.00 38.97 126 SER A CA 1
ATOM 957 C C . SER A 1 126 ? 13.449 -18.535 -15.527 1.00 38.97 126 SER A C 1
ATOM 959 O O . SER A 1 126 ? 13.281 -19.104 -14.450 1.00 38.97 126 SER A O 1
ATOM 961 N N . ARG A 1 127 ? 12.420 -18.269 -16.345 1.00 36.75 127 ARG A N 1
ATOM 962 C CA . ARG A 1 127 ? 11.344 -19.270 -16.446 1.00 36.75 127 ARG A CA 1
ATOM 963 C C . ARG A 1 127 ? 11.993 -20.508 -17.072 1.00 36.75 127 ARG A C 1
ATOM 965 O O . ARG A 1 127 ? 12.418 -20.432 -18.221 1.00 36.75 127 ARG A O 1
ATOM 972 N N . ARG A 1 128 ? 12.185 -21.579 -16.297 1.00 34.47 128 ARG A N 1
ATOM 973 C CA . ARG A 1 128 ? 12.459 -22.895 -16.882 1.00 34.47 128 ARG A CA 1
ATOM 974 C C . ARG A 1 128 ? 11.147 -23.420 -17.453 1.00 34.47 128 ARG A C 1
ATOM 976 O O . ARG A 1 128 ? 10.112 -23.297 -16.798 1.00 34.47 128 ARG A O 1
ATOM 983 N N . GLU A 1 129 ? 11.251 -23.900 -18.684 1.00 35.66 129 GLU A N 1
ATOM 984 C CA . GLU A 1 129 ? 10.326 -24.833 -19.331 1.00 35.66 129 GLU A CA 1
ATOM 985 C C . GLU A 1 129 ? 10.107 -26.088 -18.475 1.00 35.66 129 GLU A C 1
ATOM 987 O O . GLU A 1 129 ? 11.046 -26.466 -17.727 1.00 35.66 129 GLU A O 1
#

Sequence (129 aa):
APDGDDPRVLATWMRRGNSWYCAFGAALCLNVPIVAMSSDLPDQAAEHQRNAEILAAHRPLVLIVDDTADLEKFRDLLSGTLVVSFRDLWAEAKEAQKQSIIKAACPESSDAVLCYCYTGGTTRASRRE

Radius of gyration: 16.13 Å; chains: 1; bounding box: 33×38×41 Å